Protein AF-A0A3C0N8U4-F1 (afdb_monomer)

Structure (mmCIF, N/CA/C/O backbone):
data_AF-A0A3C0N8U4-F1
#
_entry.id   AF-A0A3C0N8U4-F1
#
loop_
_atom_site.group_PDB
_atom_site.id
_atom_site.type_symbol
_atom_site.label_atom_id
_atom_site.label_alt_id
_atom_site.label_comp_id
_atom_site.label_asym_id
_atom_site.label_entity_id
_atom_site.label_seq_id
_atom_site.pdbx_PDB_ins_code
_atom_site.Cartn_x
_atom_site.Cartn_y
_atom_site.Cartn_z
_atom_site.occupancy
_atom_site.B_iso_or_equiv
_atom_site.auth_seq_id
_atom_site.auth_comp_id
_atom_site.auth_asym_id
_atom_site.auth_atom_id
_atom_site.pdbx_PDB_model_num
ATOM 1 N N . ASP A 1 1 ? -7.455 10.991 -7.019 1.00 61.16 1 ASP A N 1
ATOM 2 C CA . ASP A 1 1 ? -7.877 10.150 -5.882 1.00 61.16 1 ASP A CA 1
ATOM 3 C C . ASP A 1 1 ? -7.625 10.719 -4.486 1.00 61.16 1 ASP A C 1
ATOM 5 O O . ASP A 1 1 ? -8.324 10.306 -3.581 1.00 61.16 1 ASP A O 1
ATOM 9 N N . LEU A 1 2 ? -6.764 11.723 -4.274 1.00 61.75 2 LEU A N 1
ATOM 10 C CA . LEU A 1 2 ? -6.551 12.334 -2.940 1.00 61.75 2 LEU A CA 1
ATOM 11 C C . LEU A 1 2 ? -7.698 13.250 -2.428 1.00 61.75 2 LEU A C 1
ATOM 13 O O . LEU A 1 2 ? -7.523 13.939 -1.430 1.00 61.75 2 LEU 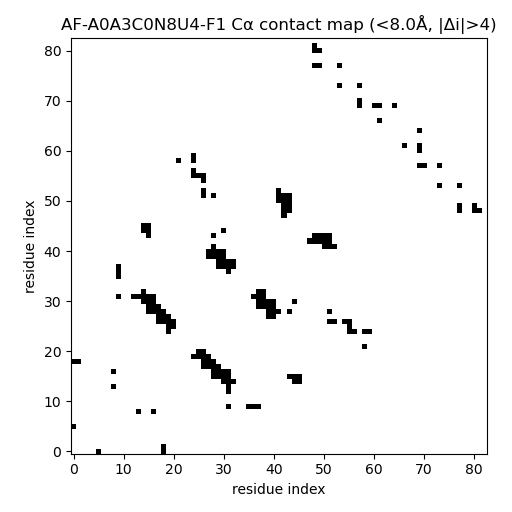A O 1
ATOM 17 N N . GLY A 1 3 ? -8.837 13.304 -3.127 1.00 68.62 3 GLY A N 1
ATOM 18 C CA . GLY A 1 3 ? -9.971 14.198 -2.837 1.00 68.62 3 GLY A CA 1
ATOM 19 C C . GLY A 1 3 ? -11.216 13.443 -2.352 1.00 68.62 3 GLY A C 1
ATOM 20 O O . GLY A 1 3 ? -11.090 12.405 -1.715 1.00 68.62 3 GLY A O 1
ATOM 21 N N . GLN A 1 4 ? -12.418 13.918 -2.708 1.00 59.72 4 GLN A N 1
ATOM 22 C CA . GLN A 1 4 ? -13.725 13.434 -2.203 1.00 59.72 4 GLN A CA 1
ATOM 23 C C . GLN A 1 4 ? -13.953 11.910 -2.201 1.00 59.72 4 GLN A C 1
ATOM 25 O O . GLN A 1 4 ? -14.730 11.422 -1.388 1.00 59.72 4 GLN A O 1
ATOM 30 N N . LYS A 1 5 ? -13.264 11.140 -3.051 1.00 63.78 5 LYS A N 1
ATOM 31 C CA . LYS A 1 5 ? -13.338 9.669 -3.038 1.00 63.78 5 LYS A CA 1
ATOM 32 C C . LYS A 1 5 ? -12.833 9.040 -1.733 1.00 63.78 5 LYS A C 1
ATOM 34 O O . LYS A 1 5 ? -13.219 7.920 -1.439 1.00 63.78 5 LYS A O 1
ATOM 39 N N . ARG A 1 6 ? -12.018 9.747 -0.943 1.00 64.50 6 ARG A N 1
ATOM 40 C CA . ARG A 1 6 ? -11.539 9.281 0.367 1.00 64.50 6 ARG A CA 1
ATOM 41 C C . ARG A 1 6 ? -12.684 9.003 1.349 1.00 64.50 6 ARG A C 1
ATOM 43 O O . ARG A 1 6 ? -12.624 7.997 2.036 1.00 64.50 6 ARG A O 1
ATOM 50 N N . LEU A 1 7 ? -13.742 9.821 1.331 1.00 63.28 7 LEU A N 1
ATOM 51 C CA . LEU A 1 7 ? -14.919 9.647 2.197 1.00 63.28 7 LEU A CA 1
ATOM 52 C C . LEU A 1 7 ? -15.676 8.345 1.882 1.00 63.28 7 LEU A C 1
ATOM 54 O O . LEU A 1 7 ? -16.125 7.656 2.785 1.00 63.28 7 LEU A O 1
ATOM 58 N N . LEU A 1 8 ? -15.737 7.957 0.602 1.00 64.19 8 LEU A N 1
ATOM 59 C CA . LEU A 1 8 ? -16.349 6.689 0.183 1.00 64.19 8 LEU A CA 1
ATOM 60 C C . LEU A 1 8 ? -15.576 5.463 0.690 1.00 64.19 8 LEU A C 1
ATOM 62 O O . LEU A 1 8 ? -16.186 4.434 0.958 1.00 64.19 8 LEU A O 1
ATOM 66 N N . TYR A 1 9 ? -14.248 5.549 0.809 1.00 64.00 9 TYR A N 1
ATOM 67 C CA . TYR A 1 9 ? -13.443 4.444 1.341 1.00 64.00 9 TYR A CA 1
ATOM 68 C C . TYR A 1 9 ? -13.516 4.346 2.866 1.00 64.00 9 TYR A C 1
ATOM 70 O O . TYR A 1 9 ? -13.433 3.241 3.394 1.00 64.00 9 TYR A O 1
ATOM 78 N N . GLU A 1 10 ? -13.728 5.468 3.558 1.00 63.03 10 GLU A N 1
ATOM 79 C CA . GLU A 1 10 ? -14.009 5.476 4.999 1.00 63.03 10 GLU A CA 1
ATOM 80 C C . GLU A 1 10 ? -15.337 4.751 5.304 1.00 63.03 10 GLU A C 1
ATOM 82 O O . GLU A 1 10 ? -15.388 3.945 6.231 1.00 63.03 10 GLU A O 1
ATOM 87 N N . ASP A 1 11 ? -16.358 4.910 4.453 1.00 64.88 11 ASP A N 1
ATOM 88 C CA . ASP A 1 11 ? -17.647 4.207 4.585 1.00 64.88 11 ASP A CA 1
ATOM 89 C C . ASP A 1 11 ? -17.598 2.714 4.188 1.00 64.88 11 ASP A C 1
ATOM 91 O O . ASP A 1 11 ? -18.451 1.928 4.602 1.00 64.88 11 ASP A O 1
ATOM 95 N N . LEU A 1 12 ? -16.608 2.294 3.388 1.00 69.31 12 LEU A N 1
ATOM 96 C CA . LEU A 1 12 ? -16.466 0.911 2.896 1.00 69.31 12 LEU A CA 1
ATOM 97 C C . LEU A 1 12 ? -15.870 -0.060 3.931 1.00 69.31 12 LEU A C 1
ATOM 99 O O . LEU A 1 12 ? -15.821 -1.263 3.668 1.00 69.31 12 LEU A O 1
ATOM 103 N N . GLY A 1 13 ? -15.409 0.432 5.086 1.00 69.06 13 GLY A N 1
ATOM 104 C CA . GLY A 1 13 ? -14.864 -0.405 6.160 1.00 69.06 13 GLY A CA 1
ATOM 105 C C . GLY A 1 13 ? -13.539 -1.098 5.818 1.00 69.06 13 GLY A C 1
ATOM 106 O O . GLY A 1 13 ? -13.209 -2.120 6.419 1.00 69.06 13 GLY A O 1
ATOM 107 N N . VAL A 1 14 ? -12.778 -0.577 4.849 1.00 83.44 14 VAL A N 1
ATOM 108 C CA . VAL A 1 14 ? -11.422 -1.070 4.561 1.00 83.44 14 VAL A CA 1
ATOM 109 C C . VAL A 1 14 ? -10.455 -0.587 5.640 1.00 83.44 14 VAL A C 1
ATOM 111 O O . VAL A 1 14 ? -10.508 0.569 6.042 1.00 83.44 14 VAL A O 1
ATOM 114 N N . SER A 1 15 ? -9.547 -1.449 6.098 1.00 85.69 15 SER A N 1
ATOM 115 C CA . SER A 1 15 ? -8.543 -1.080 7.108 1.00 85.69 15 SER A CA 1
ATOM 116 C C . SER A 1 15 ? -7.426 -0.195 6.545 1.00 85.69 15 SE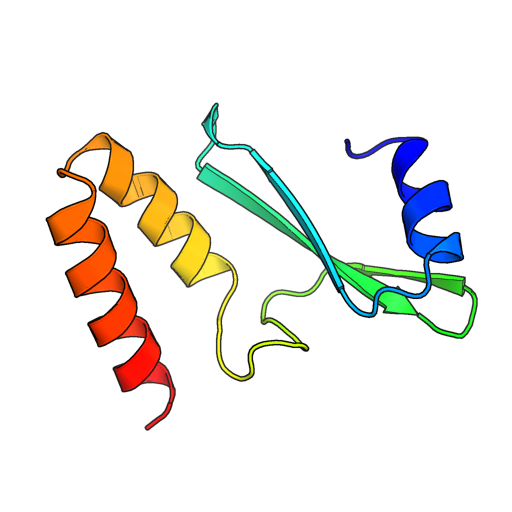R A C 1
ATOM 118 O O . SER A 1 15 ? -6.805 0.574 7.276 1.00 85.69 15 SER A O 1
ATOM 120 N N . GLU A 1 16 ? -7.164 -0.293 5.239 1.00 90.44 16 GLU A N 1
ATOM 121 C CA . GLU A 1 16 ? -6.021 0.337 4.585 1.00 90.44 16 GLU A CA 1
ATOM 122 C C . GLU A 1 16 ? -6.362 0.780 3.152 1.00 90.44 16 GLU A C 1
ATOM 124 O O . GLU A 1 16 ? -7.035 0.067 2.407 1.00 90.44 16 GLU A O 1
ATOM 129 N N . TYR A 1 17 ? -5.892 1.968 2.757 1.00 90.06 17 TYR A N 1
ATOM 130 C CA . TYR A 1 17 ? -6.144 2.566 1.443 1.00 90.06 17 TYR A CA 1
ATOM 131 C C . TYR A 1 17 ? -4.885 3.198 0.849 1.00 90.06 17 TYR A C 1
ATOM 133 O O . TYR A 1 17 ? -4.258 4.062 1.467 1.00 90.06 17 TYR A O 1
ATOM 141 N N . TRP A 1 18 ? -4.522 2.809 -0.377 1.00 92.69 18 TRP A N 1
ATOM 142 C CA . TRP A 1 18 ? -3.322 3.302 -1.059 1.00 92.69 18 TRP A CA 1
ATOM 143 C C . TRP A 1 18 ? -3.653 4.099 -2.313 1.00 92.69 18 TRP A C 1
ATOM 145 O O . TRP A 1 18 ? -4.376 3.649 -3.200 1.00 92.69 18 TRP A O 1
ATOM 155 N N . VAL A 1 19 ? -3.026 5.266 -2.433 1.00 91.81 19 VAL A N 1
ATOM 156 C CA . VAL A 1 19 ? -3.005 6.054 -3.665 1.00 91.81 19 VAL A CA 1
ATOM 157 C C . VAL A 1 19 ? -1.656 5.878 -4.342 1.00 91.81 19 VAL A C 1
ATOM 159 O O . VAL A 1 19 ? -0.632 6.319 -3.816 1.00 91.81 19 VAL A O 1
ATOM 162 N N . VAL A 1 20 ? -1.658 5.290 -5.538 1.00 92.75 20 VAL A N 1
ATOM 163 C CA . VAL A 1 20 ? -0.445 5.068 -6.333 1.00 92.75 20 VAL A CA 1
ATOM 164 C C . VAL A 1 20 ? -0.326 6.126 -7.427 1.00 92.75 20 VAL A C 1
ATOM 166 O O . VAL A 1 20 ? -1.139 6.202 -8.347 1.00 92.75 20 VAL A O 1
ATOM 169 N N . ASN A 1 21 ? 0.730 6.934 -7.369 1.00 92.69 21 ASN A N 1
ATOM 170 C CA . ASN A 1 21 ? 1.140 7.799 -8.467 1.00 92.69 21 ASN A CA 1
ATOM 171 C C . ASN A 1 21 ? 2.201 7.089 -9.313 1.00 92.69 21 ASN A C 1
ATOM 173 O O . ASN A 1 21 ? 3.405 7.267 -9.115 1.00 92.69 21 ASN A O 1
ATOM 177 N N . VAL A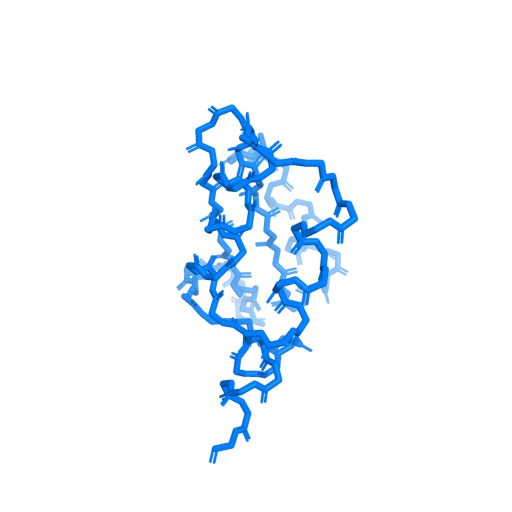 1 22 ? 1.745 6.318 -10.300 1.00 86.75 22 VAL A N 1
ATOM 178 C CA . VAL A 1 22 ? 2.620 5.542 -11.197 1.00 86.75 22 VAL A CA 1
ATOM 179 C C . VAL A 1 22 ? 3.615 6.418 -11.969 1.00 86.75 22 VAL A C 1
ATOM 181 O O . VAL A 1 22 ? 4.772 6.040 -12.142 1.00 86.75 22 VAL A O 1
ATOM 184 N N . LYS A 1 23 ? 3.225 7.646 -12.351 1.00 88.38 23 LYS A N 1
ATOM 185 C CA . LYS A 1 23 ? 4.097 8.591 -13.077 1.00 88.38 23 LYS A CA 1
ATOM 186 C C . LYS A 1 23 ? 5.242 9.114 -12.217 1.00 88.38 23 LYS A C 1
ATOM 188 O O . LYS A 1 23 ? 6.326 9.366 -12.737 1.00 88.38 23 LYS A O 1
ATOM 193 N N . LYS A 1 24 ? 5.047 9.241 -10.904 1.00 93.12 24 LYS A N 1
ATOM 194 C CA . LYS A 1 24 ? 6.093 9.680 -9.965 1.00 93.12 24 LYS A CA 1
ATOM 195 C C . LYS A 1 24 ? 6.754 8.539 -9.186 1.00 93.12 24 LYS A C 1
ATOM 197 O O . LYS A 1 24 ? 7.741 8.808 -8.516 1.00 93.12 24 LYS A O 1
ATOM 202 N N . ALA A 1 25 ? 6.253 7.305 -9.306 1.00 93.75 25 ALA A N 1
ATOM 203 C CA . ALA A 1 25 ? 6.659 6.168 -8.475 1.00 93.75 25 ALA A CA 1
ATOM 204 C C . ALA A 1 25 ? 6.576 6.540 -6.986 1.00 93.75 25 ALA A C 1
ATOM 206 O O . ALA A 1 25 ? 7.561 6.498 -6.250 1.00 93.75 25 ALA A O 1
ATOM 207 N N . GLN A 1 26 ? 5.390 7.015 -6.600 1.00 95.31 26 GLN A N 1
ATOM 208 C CA . GLN A 1 26 ? 5.079 7.465 -5.249 1.00 95.31 26 GLN A CA 1
ATOM 209 C C . GLN A 1 26 ? 3.791 6.813 -4.776 1.00 95.31 26 GLN A C 1
ATOM 211 O O . GLN A 1 26 ? 2.820 6.743 -5.534 1.00 95.31 26 GLN A O 1
ATOM 216 N N . ILE A 1 27 ? 3.773 6.392 -3.520 1.00 95.38 27 ILE A N 1
ATOM 217 C CA . ILE A 1 27 ? 2.620 5.775 -2.882 1.00 95.38 27 ILE A CA 1
ATOM 218 C C . ILE A 1 27 ? 2.285 6.572 -1.626 1.00 95.38 27 ILE A C 1
ATOM 220 O O . ILE A 1 27 ? 3.134 6.922 -0.808 1.00 95.38 27 ILE A O 1
ATOM 224 N N . THR A 1 28 ? 1.010 6.916 -1.490 1.00 94.62 28 THR A N 1
ATOM 225 C CA . THR A 1 28 ? 0.475 7.473 -0.249 1.00 94.62 28 THR A CA 1
ATOM 226 C C . THR A 1 28 ? -0.480 6.453 0.338 1.00 94.62 28 THR A C 1
ATOM 228 O O . THR A 1 28 ? -1.571 6.261 -0.194 1.00 94.62 28 THR A O 1
ATOM 231 N N . ALA A 1 29 ? -0.034 5.786 1.396 1.00 94.75 29 ALA A N 1
ATOM 232 C CA . ALA A 1 29 ? -0.795 4.783 2.118 1.00 94.75 29 ALA A CA 1
ATOM 233 C C . ALA A 1 29 ? -1.457 5.395 3.353 1.00 94.75 29 ALA A C 1
ATOM 235 O O . ALA A 1 29 ? -0.851 6.228 4.037 1.00 94.75 29 ALA A O 1
ATOM 236 N N . PHE A 1 30 ? -2.685 4.974 3.631 1.00 93.00 30 PHE A N 1
ATOM 237 C CA . PHE A 1 30 ? -3.461 5.412 4.776 1.00 93.00 30 PHE A CA 1
ATOM 238 C C . PHE A 1 30 ? -4.045 4.225 5.535 1.00 93.00 30 PHE A C 1
ATOM 240 O O . PHE A 1 30 ? -4.571 3.305 4.917 1.00 93.00 30 PHE A O 1
ATOM 247 N N . GLU A 1 31 ? -4.013 4.306 6.859 1.00 92.38 31 GLU A N 1
ATOM 248 C CA . GLU A 1 31 ? -4.884 3.542 7.749 1.00 92.38 31 GLU A CA 1
ATOM 249 C C . GLU A 1 31 ? -6.206 4.293 7.906 1.00 92.38 31 GLU A C 1
ATOM 251 O O . GLU A 1 31 ? -6.207 5.521 8.069 1.00 92.38 31 GLU A O 1
ATOM 256 N N . ILE A 1 32 ? -7.320 3.565 7.870 1.00 89.06 32 ILE A N 1
ATOM 257 C CA . ILE A 1 32 ? -8.645 4.108 8.179 1.00 89.06 32 ILE A CA 1
ATOM 258 C C . ILE A 1 32 ? -8.944 3.847 9.656 1.00 89.06 32 ILE A C 1
ATOM 260 O O . ILE A 1 32 ? -8.917 2.705 10.110 1.00 89.06 32 ILE A O 1
ATOM 264 N N . LEU A 1 33 ? -9.225 4.908 10.412 1.00 86.94 33 LEU A N 1
ATOM 265 C CA . LEU A 1 33 ? -9.442 4.816 11.854 1.00 86.94 33 LEU A CA 1
ATOM 266 C C . LEU A 1 33 ? -10.915 4.529 12.153 1.00 86.94 33 LEU A C 1
ATOM 268 O O . LEU A 1 33 ? -11.809 5.177 11.612 1.00 86.94 33 LEU A O 1
ATOM 272 N N . SER A 1 34 ? -11.181 3.613 13.084 1.00 81.94 34 SER A N 1
ATOM 273 C CA . SER A 1 34 ? -12.547 3.268 13.517 1.00 81.94 34 SER A CA 1
ATOM 274 C C . SER A 1 34 ? -13.301 4.431 14.171 1.00 81.94 34 SER A C 1
ATOM 276 O O . SER A 1 34 ? -14.528 4.445 14.195 1.00 81.94 34 SER A O 1
ATOM 278 N N . THR A 1 35 ? -12.577 5.431 14.674 1.00 82.19 35 THR A N 1
ATOM 279 C CA . THR A 1 35 ? -13.120 6.688 15.211 1.00 82.19 35 THR A CA 1
ATOM 280 C C . THR A 1 35 ? -13.484 7.706 14.125 1.00 82.19 35 THR A C 1
ATOM 282 O O . THR A 1 35 ? -13.887 8.821 14.449 1.00 82.19 35 THR A O 1
ATOM 285 N N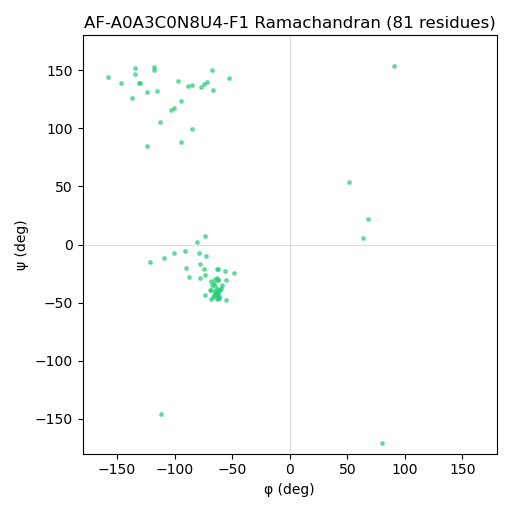 . GLY A 1 36 ? -13.319 7.345 12.850 1.00 77.31 36 GLY A N 1
ATOM 286 C CA . GLY A 1 36 ? -13.424 8.243 11.708 1.00 77.31 36 GLY A CA 1
ATOM 287 C C . GLY A 1 36 ? -12.084 8.887 11.345 1.00 77.31 36 GLY A C 1
ATOM 288 O O . GLY A 1 36 ? -11.200 9.072 12.187 1.00 77.31 36 GLY A O 1
ATOM 289 N N . GLY A 1 37 ? -11.951 9.246 10.068 1.00 82.81 37 GLY A N 1
ATOM 290 C CA . GLY A 1 37 ? -10.732 9.808 9.500 1.00 82.81 37 GLY A CA 1
ATOM 291 C C . GLY A 1 37 ? -9.671 8.757 9.171 1.00 82.81 37 GLY A C 1
ATOM 292 O O . GLY A 1 37 ? -9.903 7.548 9.189 1.00 82.81 37 GLY A O 1
ATOM 293 N N . SER A 1 38 ? -8.477 9.235 8.824 1.00 87.88 38 SER A N 1
ATOM 294 C CA . SER A 1 38 ? -7.403 8.366 8.347 1.00 87.88 38 SER A CA 1
ATOM 295 C C . SER A 1 38 ? -6.020 8.986 8.521 1.00 87.88 38 SER A C 1
ATOM 297 O O . SER A 1 38 ? -5.833 10.193 8.335 1.00 87.88 38 SER A O 1
ATOM 299 N N . GLN A 1 39 ? -5.030 8.150 8.830 1.00 91.31 39 GLN A N 1
ATOM 300 C CA . GLN A 1 39 ? -3.648 8.569 9.072 1.00 91.31 39 GLN A CA 1
ATOM 301 C C . GLN A 1 39 ? -2.686 7.959 8.059 1.00 91.31 39 GLN A C 1
ATOM 303 O O . GLN A 1 39 ? -2.936 6.885 7.523 1.00 91.31 39 GLN A O 1
ATOM 308 N N . ARG A 1 40 ? -1.591 8.663 7.752 1.00 94.06 40 ARG A N 1
ATOM 309 C CA . ARG A 1 40 ? -0.598 8.174 6.790 1.00 94.06 40 ARG A CA 1
ATOM 310 C C . ARG A 1 40 ? 0.274 7.102 7.440 1.00 94.06 40 ARG A C 1
ATOM 312 O O . ARG A 1 40 ? 0.779 7.321 8.535 1.00 94.06 40 ARG A O 1
ATOM 319 N N . ILE A 1 41 ? 0.518 6.015 6.717 1.00 95.88 41 ILE A N 1
ATOM 320 C CA . ILE A 1 41 ? 1.381 4.910 7.152 1.00 95.88 41 ILE A CA 1
ATOM 321 C C . ILE A 1 41 ? 2.585 4.753 6.217 1.00 95.88 41 ILE A C 1
ATOM 323 O O . ILE A 1 41 ? 2.536 5.142 5.045 1.00 95.88 41 ILE A O 1
ATOM 327 N N . MET A 1 42 ? 3.684 4.226 6.761 1.00 96.50 42 MET A N 1
ATOM 328 C CA . MET A 1 42 ? 4.932 3.944 6.029 1.00 96.50 42 MET A CA 1
ATOM 329 C C . MET A 1 42 ? 5.182 2.446 5.834 1.00 96.50 42 MET A C 1
ATOM 331 O O . MET A 1 42 ? 6.033 2.063 5.033 1.00 96.50 42 MET A O 1
ATOM 335 N N . GLU A 1 43 ? 4.416 1.615 6.527 1.00 96.12 43 GLU A N 1
ATOM 336 C CA . GLU A 1 43 ? 4.425 0.160 6.457 1.00 96.12 43 GLU A CA 1
ATOM 337 C C . GLU A 1 43 ? 2.975 -0.311 6.380 1.00 96.12 43 GLU A C 1
ATOM 339 O O . GLU A 1 43 ? 2.088 0.359 6.916 1.00 96.12 43 GLU A O 1
ATOM 344 N N . SER A 1 44 ? 2.729 -1.410 5.672 1.00 94.88 44 SER A N 1
ATOM 345 C CA . SER A 1 44 ? 1.385 -1.957 5.537 1.00 94.88 44 SER A CA 1
ATOM 346 C C . SER A 1 44 ? 0.901 -2.600 6.833 1.00 94.88 44 SER A C 1
ATOM 348 O O . SER A 1 44 ? 1.641 -3.317 7.503 1.00 94.88 44 SER A O 1
A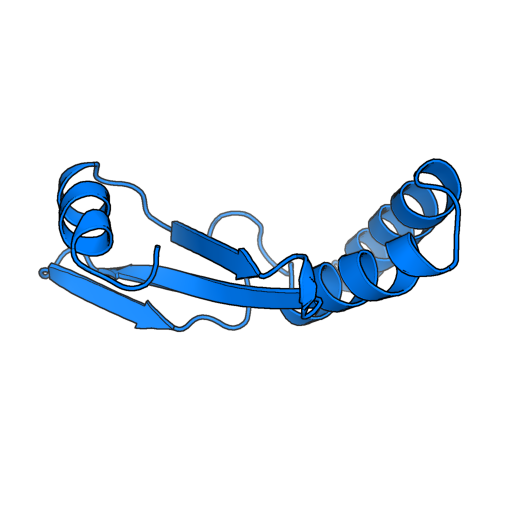TOM 350 N N . LEU A 1 45 ? -0.374 -2.384 7.150 1.00 92.50 45 LEU A N 1
ATOM 351 C CA . LEU A 1 45 ? -1.052 -3.033 8.269 1.00 92.50 45 LEU A CA 1
ATOM 352 C C . LEU A 1 45 ? -1.652 -4.381 7.851 1.00 92.50 45 LEU A C 1
ATOM 354 O O . LEU A 1 45 ? -1.782 -5.279 8.681 1.00 92.50 45 LEU A O 1
ATOM 358 N N . VAL A 1 46 ? -2.005 -4.540 6.569 1.00 92.12 46 VAL A N 1
ATOM 359 C CA . VAL A 1 46 ? -2.551 -5.794 6.017 1.00 92.12 46 VAL A CA 1
ATOM 360 C C . VAL A 1 46 ? -1.478 -6.749 5.486 1.00 92.12 46 VAL A C 1
ATOM 362 O O . VAL A 1 46 ? -1.729 -7.949 5.377 1.00 92.12 46 VAL A O 1
ATOM 365 N N . LEU A 1 47 ? -0.280 -6.241 5.178 1.00 91.44 47 LEU A N 1
ATOM 366 C CA . LEU A 1 47 ? 0.901 -7.020 4.793 1.00 91.44 47 LEU A CA 1
ATOM 367 C C . LEU A 1 47 ? 2.066 -6.676 5.740 1.00 91.44 47 LEU A C 1
ATOM 369 O O . LEU A 1 47 ? 2.877 -5.811 5.413 1.00 91.44 47 LEU A O 1
ATOM 373 N N . PRO A 1 48 ? 2.159 -7.323 6.916 1.00 87.94 48 PRO A N 1
ATOM 374 C CA . PRO A 1 48 ? 3.175 -6.996 7.918 1.00 87.94 48 PRO A CA 1
ATOM 375 C C . PRO A 1 48 ? 4.598 -6.999 7.345 1.00 87.94 48 PRO A C 1
ATOM 377 O O . PRO A 1 48 ? 4.911 -7.832 6.490 1.00 87.94 48 PRO A O 1
ATOM 380 N N . ALA A 1 49 ? 5.454 -6.084 7.817 1.00 90.62 49 ALA A N 1
ATOM 381 C CA . ALA A 1 49 ? 6.829 -5.876 7.346 1.00 90.62 49 ALA A CA 1
ATOM 382 C C . ALA A 1 49 ? 6.968 -5.411 5.884 1.00 90.62 49 ALA A C 1
ATOM 384 O O . ALA A 1 49 ? 8.085 -5.236 5.385 1.00 90.62 49 ALA A O 1
ATOM 385 N N . LEU A 1 50 ? 5.863 -5.120 5.187 1.00 95.12 50 LEU A N 1
ATOM 386 C CA . LEU A 1 50 ? 5.926 -4.499 3.870 1.00 95.12 50 LEU A CA 1
ATOM 387 C C . LEU A 1 50 ? 6.040 -2.977 3.986 1.00 95.12 50 LEU A C 1
ATOM 389 O O . LEU A 1 50 ? 5.046 -2.259 4.116 1.00 95.12 50 LEU A O 1
ATOM 393 N N . ALA A 1 51 ? 7.264 -2.472 3.855 1.00 96.25 51 ALA A N 1
ATOM 394 C CA . ALA A 1 51 ? 7.511 -1.041 3.756 1.00 96.25 51 ALA A CA 1
ATOM 395 C C . ALA A 1 51 ? 6.941 -0.460 2.448 1.00 96.25 51 ALA A C 1
ATOM 397 O O . ALA A 1 51 ? 7.207 -0.955 1.350 1.00 96.25 51 ALA A O 1
ATOM 398 N N . ILE A 1 52 ? 6.232 0.667 2.538 1.00 96.50 52 ILE A N 1
ATOM 399 C CA . ILE A 1 52 ? 5.698 1.378 1.366 1.00 96.50 52 ILE A CA 1
ATOM 400 C C . ILE A 1 52 ? 6.830 1.867 0.447 1.00 96.50 52 ILE A C 1
ATOM 402 O O . ILE A 1 52 ? 6.684 1.893 -0.775 1.00 96.50 52 ILE A O 1
ATOM 406 N N . SER A 1 53 ? 7.997 2.179 1.014 1.00 96.38 53 SER A N 1
ATOM 407 C CA . SER A 1 53 ? 9.200 2.537 0.254 1.00 96.38 53 SER A CA 1
ATOM 408 C C . SER A 1 53 ? 9.705 1.407 -0.654 1.00 96.38 53 SER A C 1
ATOM 410 O O . SER A 1 53 ? 10.231 1.695 -1.729 1.00 96.38 53 SER A O 1
ATOM 412 N N . LEU A 1 54 ? 9.508 0.135 -0.279 1.00 96.12 54 LEU A N 1
ATOM 413 C CA . LEU A 1 54 ? 9.885 -1.015 -1.106 1.00 96.12 54 LEU A CA 1
ATOM 414 C C . LEU A 1 54 ? 8.999 -1.116 -2.354 1.00 96.12 54 LEU A C 1
ATOM 416 O O . LEU A 1 54 ? 9.487 -1.387 -3.452 1.00 96.12 54 LEU A O 1
ATOM 420 N N . LEU A 1 55 ? 7.702 -0.838 -2.206 1.00 95.44 55 LEU A N 1
ATOM 421 C CA . LEU A 1 55 ? 6.767 -0.766 -3.330 1.00 95.44 55 LEU A CA 1
ATOM 422 C C . LEU A 1 55 ? 7.127 0.376 -4.284 1.00 95.44 55 LEU A C 1
ATOM 424 O O . LEU A 1 55 ? 7.137 0.188 -5.500 1.00 95.44 55 LEU A O 1
ATOM 428 N N . GLU A 1 56 ? 7.467 1.551 -3.749 1.00 96.56 56 GLU A N 1
ATOM 429 C CA . GLU A 1 56 ? 7.936 2.668 -4.572 1.00 96.56 56 GLU A CA 1
ATOM 430 C C . GLU A 1 56 ? 9.218 2.329 -5.339 1.00 96.56 56 GLU A C 1
ATOM 432 O O . GLU A 1 56 ? 9.348 2.701 -6.505 1.00 96.56 56 GLU A O 1
ATOM 437 N N . GLU A 1 57 ? 10.151 1.605 -4.720 1.00 96.00 57 GLU A N 1
ATOM 438 C CA . GLU A 1 57 ? 11.365 1.139 -5.390 1.00 96.00 57 GLU A CA 1
ATOM 439 C C . GLU A 1 57 ? 11.050 0.142 -6.515 1.00 96.00 57 GLU A C 1
ATOM 441 O O . GLU A 1 57 ? 11.602 0.260 -7.610 1.00 96.00 57 GLU A O 1
ATOM 446 N N . GLY A 1 58 ? 10.092 -0.767 -6.306 1.00 94.75 58 GLY A N 1
ATOM 447 C CA . GLY A 1 58 ? 9.568 -1.627 -7.371 1.00 94.75 58 GLY A CA 1
ATOM 448 C C . GLY A 1 58 ? 9.043 -0.823 -8.563 1.00 94.75 58 GLY A C 1
ATOM 449 O O . GLY A 1 58 ? 9.448 -1.069 -9.698 1.00 94.75 58 GLY A O 1
ATOM 450 N N . LEU A 1 59 ? 8.236 0.214 -8.307 1.00 94.38 59 LEU A N 1
ATOM 451 C CA . LEU A 1 59 ? 7.722 1.113 -9.350 1.00 94.38 59 LEU A CA 1
ATOM 452 C C . LEU A 1 59 ? 8.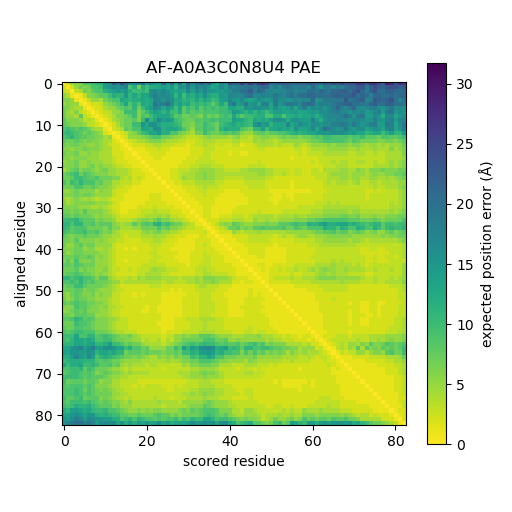824 1.904 -10.074 1.00 94.38 59 LEU A C 1
ATOM 454 O O . LEU A 1 59 ? 8.643 2.294 -11.230 1.00 94.38 59 LEU A O 1
ATOM 458 N N . ARG A 1 60 ? 9.951 2.196 -9.412 1.00 94.94 60 ARG A N 1
ATOM 459 C CA . ARG A 1 60 ? 11.108 2.841 -10.055 1.00 94.94 60 ARG A CA 1
ATOM 460 C C . ARG A 1 60 ? 11.847 1.859 -10.958 1.00 94.94 60 ARG A C 1
ATOM 462 O O . ARG A 1 60 ? 12.181 2.228 -12.083 1.00 94.94 60 ARG A O 1
ATOM 469 N N . ARG A 1 61 ? 12.058 0.622 -10.500 1.00 94.38 61 ARG A N 1
ATOM 470 C CA . ARG A 1 61 ? 12.761 -0.432 -11.251 1.00 94.38 61 ARG A CA 1
ATOM 471 C C . ARG A 1 61 ? 11.997 -0.911 -12.479 1.00 94.38 61 ARG A C 1
ATOM 473 O O . ARG A 1 61 ? 12.623 -1.136 -13.510 1.00 94.38 61 ARG A O 1
ATOM 480 N N . ASP A 1 62 ? 10.668 -0.963 -12.412 1.00 90.81 62 ASP A N 1
ATOM 481 C CA . ASP A 1 62 ? 9.776 -1.300 -13.540 1.00 90.81 62 ASP A CA 1
ATOM 482 C C . ASP A 1 62 ? 9.969 -0.387 -14.762 1.00 90.81 62 ASP A C 1
ATOM 484 O O . ASP A 1 62 ? 9.721 -0.765 -15.900 1.00 90.81 62 ASP A O 1
ATOM 488 N N . ARG A 1 63 ? 10.515 0.818 -14.559 1.00 89.75 63 ARG A N 1
ATOM 489 C CA . ARG A 1 63 ? 10.830 1.749 -15.655 1.00 89.75 63 ARG A CA 1
ATOM 490 C C . ARG A 1 63 ? 12.102 1.396 -16.420 1.00 89.75 63 ARG A C 1
ATOM 492 O O . ARG A 1 63 ? 12.342 1.972 -17.477 1.00 89.75 63 ARG A O 1
ATOM 499 N N . GLN A 1 64 ? 12.956 0.550 -15.852 1.00 88.88 64 GLN A N 1
ATOM 500 C CA . GLN A 1 64 ? 14.295 0.243 -16.367 1.00 88.88 64 GLN A CA 1
ATOM 501 C C . GLN A 1 64 ? 14.490 -1.248 -16.663 1.00 88.88 64 GLN A C 1
ATOM 503 O O . GLN A 1 64 ? 15.457 -1.626 -17.322 1.00 88.88 64 GLN A O 1
ATOM 508 N N . MET A 1 65 ? 13.602 -2.101 -16.161 1.00 86.88 65 MET A N 1
ATOM 509 C CA . MET A 1 65 ? 13.711 -3.554 -16.199 1.00 86.88 65 MET A CA 1
ATOM 510 C C . MET A 1 65 ? 12.371 -4.152 -16.620 1.00 86.88 65 MET A C 1
ATOM 512 O O . MET A 1 65 ? 11.330 -3.567 -16.346 1.00 86.88 65 MET A O 1
ATOM 516 N N . ASP A 1 66 ? 12.385 -5.328 -17.252 1.00 89.94 66 ASP A N 1
ATOM 517 C CA . ASP A 1 66 ? 11.133 -6.028 -17.540 1.00 89.94 66 ASP A CA 1
ATOM 518 C C . ASP A 1 66 ? 10.454 -6.507 -16.244 1.00 89.94 66 ASP A C 1
ATOM 520 O O . ASP A 1 66 ? 11.120 -6.848 -15.255 1.00 89.94 66 ASP A O 1
ATOM 524 N N . ASN A 1 67 ? 9.125 -6.572 -16.282 1.00 85.81 67 ASN A N 1
ATOM 525 C CA . ASN A 1 67 ? 8.266 -6.855 -15.137 1.00 85.81 67 ASN A CA 1
ATOM 526 C C . ASN A 1 67 ? 8.616 -8.173 -14.422 1.00 85.81 67 ASN A C 1
ATOM 528 O O . ASN A 1 67 ? 8.451 -8.275 -13.206 1.00 85.81 67 ASN A O 1
ATOM 532 N N . THR A 1 68 ? 9.127 -9.182 -15.134 1.00 92.88 68 THR A N 1
ATOM 533 C CA . THR A 1 68 ? 9.527 -10.485 -14.574 1.00 92.88 68 THR A CA 1
ATOM 534 C C . THR A 1 68 ? 10.716 -10.331 -13.635 1.00 92.88 68 THR A C 1
ATOM 536 O O . THR A 1 68 ? 10.714 -10.867 -12.526 1.00 92.88 68 THR A O 1
ATOM 539 N N . LYS A 1 69 ? 11.727 -9.556 -14.045 1.00 94.50 69 LYS A N 1
ATOM 540 C CA . LYS A 1 69 ? 12.922 -9.309 -13.226 1.00 94.50 69 LYS A CA 1
ATOM 541 C C . LYS A 1 69 ? 12.596 -8.460 -12.006 1.00 94.50 69 LYS A C 1
ATOM 543 O O . LYS A 1 69 ? 13.114 -8.730 -10.925 1.00 94.50 69 LYS A O 1
ATOM 548 N N . VAL A 1 70 ? 11.727 -7.462 -12.168 1.00 94.81 70 VAL A N 1
ATOM 549 C CA . VAL A 1 70 ? 11.275 -6.622 -11.050 1.00 94.81 70 VAL A CA 1
ATOM 550 C C . VAL A 1 70 ? 10.465 -7.439 -10.055 1.00 94.81 70 VAL A C 1
ATOM 552 O O . VAL A 1 70 ? 10.729 -7.351 -8.860 1.00 94.81 70 VAL A O 1
ATOM 555 N N . SER A 1 71 ? 9.560 -8.296 -10.532 1.00 92.00 71 SER A N 1
ATOM 556 C CA . SER A 1 71 ? 8.767 -9.183 -9.674 1.00 92.00 71 SER A CA 1
ATOM 557 C C . SER A 1 71 ? 9.653 -10.151 -8.886 1.00 92.00 71 SER A C 1
ATOM 559 O O . SER A 1 71 ? 9.497 -10.279 -7.674 1.00 92.00 71 SER A O 1
ATOM 561 N N . ALA A 1 72 ? 10.631 -10.784 -9.544 1.00 95.31 72 ALA A N 1
ATOM 562 C CA . ALA A 1 72 ? 11.569 -11.690 -8.881 1.00 95.31 72 ALA A CA 1
ATOM 563 C C . ALA A 1 72 ? 12.409 -10.973 -7.809 1.00 95.31 72 ALA A C 1
ATOM 565 O O . ALA A 1 72 ? 12.535 -11.461 -6.686 1.00 95.31 72 ALA A O 1
ATOM 566 N N . TRP A 1 73 ? 12.946 -9.791 -8.132 1.00 96.19 73 TRP A N 1
ATOM 567 C CA . TRP A 1 73 ? 13.695 -8.973 -7.177 1.00 96.19 73 TRP A CA 1
ATOM 568 C C . TRP A 1 73 ? 12.830 -8.526 -5.992 1.00 96.19 73 TRP A C 1
ATOM 570 O O . TRP A 1 73 ? 13.284 -8.573 -4.846 1.00 96.19 73 TRP A O 1
ATOM 580 N N . PHE A 1 74 ? 11.594 -8.102 -6.256 1.00 95.69 74 PHE A N 1
ATOM 581 C CA . PHE A 1 74 ? 10.688 -7.604 -5.229 1.00 95.69 74 PHE A CA 1
ATOM 582 C C . PHE A 1 74 ? 10.358 -8.700 -4.216 1.00 95.69 74 PHE A C 1
ATOM 584 O O . PHE A 1 74 ? 10.486 -8.473 -3.017 1.00 95.69 74 PHE A O 1
ATOM 591 N N . LEU A 1 75 ? 10.020 -9.905 -4.689 1.00 94.31 75 LEU A N 1
ATOM 592 C CA . LEU A 1 75 ? 9.726 -11.051 -3.825 1.00 94.31 75 LEU A CA 1
ATOM 593 C C . LEU A 1 75 ? 10.928 -11.447 -2.962 1.00 94.31 75 LEU A C 1
ATOM 595 O O . LEU A 1 75 ? 10.772 -11.644 -1.760 1.00 94.31 75 LEU A O 1
ATOM 599 N N . ALA A 1 76 ? 12.128 -11.510 -3.549 1.00 95.00 76 ALA A N 1
ATOM 600 C CA . ALA A 1 76 ? 13.345 -11.819 -2.801 1.00 95.00 76 ALA A CA 1
ATOM 601 C C . ALA A 1 76 ? 13.635 -10.764 -1.719 1.00 95.00 76 ALA A C 1
ATOM 603 O O . ALA A 1 76 ? 13.987 -11.103 -0.591 1.00 95.00 76 ALA A O 1
ATOM 604 N N . THR A 1 77 ? 13.448 -9.483 -2.050 1.00 93.50 77 THR A N 1
ATOM 605 C CA . THR A 1 77 ? 13.683 -8.376 -1.113 1.00 93.50 77 THR A CA 1
ATOM 606 C C . THR A 1 77 ? 12.656 -8.374 0.016 1.00 93.50 77 THR A C 1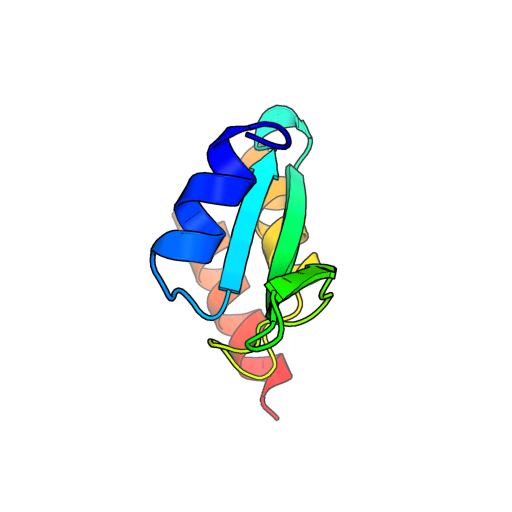
ATOM 608 O O . THR A 1 77 ? 13.038 -8.293 1.178 1.00 93.50 77 THR A O 1
ATOM 611 N N . ALA A 1 78 ? 11.370 -8.527 -0.311 1.00 92.31 78 ALA A N 1
ATOM 612 C CA . ALA A 1 78 ? 10.295 -8.589 0.672 1.00 92.31 78 ALA A CA 1
ATOM 613 C C . ALA A 1 78 ? 10.465 -9.779 1.629 1.00 92.31 78 ALA A C 1
ATOM 615 O O . ALA A 1 78 ? 10.260 -9.632 2.828 1.00 92.31 78 ALA A O 1
ATOM 616 N N . GLN A 1 79 ? 10.900 -10.940 1.124 1.00 89.56 79 GLN A N 1
ATOM 617 C CA . GLN A 1 79 ? 11.185 -12.107 1.958 1.00 89.56 79 GLN A CA 1
ATOM 618 C C . GLN A 1 79 ? 12.354 -11.868 2.920 1.00 89.56 79 GLN A C 1
ATOM 620 O O . GLN A 1 79 ? 12.273 -12.261 4.080 1.00 89.56 79 GLN A O 1
ATOM 625 N N . ALA A 1 80 ? 13.428 -11.221 2.462 1.00 89.75 80 ALA A N 1
ATOM 626 C CA . ALA A 1 80 ? 14.575 -10.904 3.310 1.00 89.75 80 ALA A CA 1
ATOM 627 C C . ALA A 1 80 ? 14.224 -9.910 4.431 1.00 89.75 80 ALA A C 1
ATOM 629 O O . ALA A 1 80 ? 14.819 -9.968 5.498 1.00 89.75 80 ALA A O 1
ATOM 630 N N . SER A 1 81 ? 13.248 -9.023 4.216 1.00 82.44 81 SER A N 1
ATOM 631 C CA . SER A 1 81 ? 12.762 -8.085 5.239 1.00 82.44 81 SER A CA 1
ATOM 632 C C . SER A 1 81 ? 11.922 -8.738 6.347 1.00 82.44 81 SER A C 1
ATOM 634 O O . SER A 1 81 ? 11.618 -8.071 7.331 1.00 82.44 81 SER A O 1
ATOM 636 N N . LEU A 1 82 ? 11.544 -10.014 6.199 1.00 80.62 82 LEU A N 1
ATOM 637 C CA . LEU A 1 82 ? 10.801 -10.789 7.204 1.00 80.62 82 LEU A CA 1
ATOM 638 C C . LEU A 1 82 ? 11.704 -11.558 8.185 1.00 80.62 82 LEU A C 1
ATOM 640 O O . LEU A 1 82 ? 11.179 -12.207 9.091 1.00 80.62 82 LEU A O 1
ATOM 644 N N . GLN A 1 83 ? 13.024 -11.550 7.974 1.00 69.31 83 GLN A N 1
ATOM 6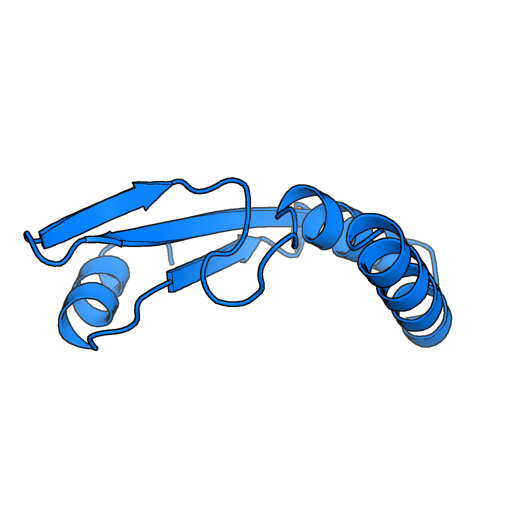45 C CA . GLN A 1 83 ? 14.022 -12.267 8.782 1.00 69.31 83 GLN A CA 1
ATOM 646 C C . GLN A 1 83 ? 14.727 -11.335 9.764 1.00 69.31 83 GLN A C 1
ATOM 648 O O . GLN A 1 83 ? 14.996 -11.804 10.893 1.00 69.31 83 GLN A O 1
#

Foldseek 3Di:
DPDPVVVVVLVVPDQKDWDADLVQLDIFIWGRDPVGDIDTDQADPVLPLRGRVLSSVLSVVVVPDPNVVSVVVSVVVSVVSVD

Solvent-accessible surface area (backbone atoms only — not comparable to full-atom values): 4979 Å² total; per-residue (Å²): 118,98,51,80,64,50,61,59,46,65,75,65,71,49,64,63,51,75,49,75,40,74,93,74,34,42,70,52,36,29,38,46,42,95,88,60,64,69,48,81,47,64,52,42,86,92,46,76,74,40,43,49,64,58,55,25,48,47,51,53,43,49,76,80,41,60,65,67,61,41,51,54,50,47,53,55,51,56,56,60,61,74,112

Radius of gyration: 14.32 Å; Cα contacts (8 Å, |Δi|>4): 97; chains: 1; bounding box: 32×26×33 Å

Secondary structure (DSSP, 8-state):
--STHHHHHHHTT-SEEEEEETTTT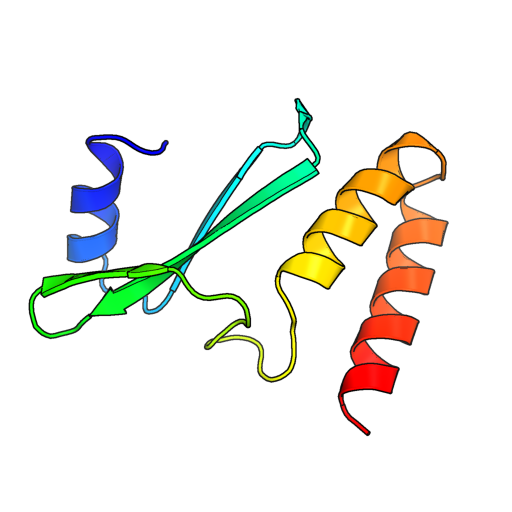EEEEEEEPTTSSEEEESB-SSSTT-BHHHHHHHHHHTTTS-HHHHHHHHHHHHHHTT-

Mean predicted aligned error: 5.52 Å

Nearest PDB structures (foldseek):
  2qv8-assembly2_B  TM=4.724E-01  e=5.251E-01  Vibrio cholerae
  8s9s-assembly1_1  TM=5.320E-01  e=1.850E+00  Homo sapiens
  6s0x-assembly1_v  TM=4.508E-01  e=3.144E+00  Staphylococcus aureus
  6jsx-assembly1_B  TM=3.587E-01  e=1.419E+00  Helicobacter pylori

pLDDT: mean 87.02, std 10.89, range [59.72, 96.56]

Sequence (83 aa):
DLGQKRLLYEDLGVSEYWVVNVKKAQITAFEILSTGGSQRIMESLVLPALAISLLEEGLRRDRQMDNTKVSAWFLATAQASLQ